Protein AF-A0AAW6HR13-F1 (afdb_monomer)

Organism: NCBI:txid644357

Secondary structure (DSSP, 8-state):
--------S-----PPTTGGGSHHHHHHHHHHT--HHHHHHHHHHHHHHHHHH--GGGB-TTT--EEEE-SS-HHHHHHHHTT-TTHHHHHTSTTT-S-EEEGGGEEEETTHHHHH-S-GGGTSS--

pLDDT: mean 84.1, std 18.49, range [34.44, 98.44]

Foldseek 3Di:
DDPDDDPVVPDDFDDDPCLLVPPLLVQLCVVLVHRSVLLSVLVVLVLSVCLVPWDPVQADPVFRKGKDADPDPQQQVSCVSSVHPCSSVSCCDPVNNQWHADPRRMIMGGNSCVVGNPRCVVVVPPD

Radius of gyration: 15.8 Å; Cα contacts (8 Å, |Δi|>4): 155; chains: 1; bounding box: 33×43×49 Å

Nearest PDB structures (foldseek):
  4oo3-assembly1_A  TM=1.976E-01  e=9.646E+00  Parabacteroides merdae ATCC 43184

Sequence (127 aa):
MHIGSYLMAGDWIKWSKGLADKREVVLAASRLQRDRYEIAGRIMKIWEWCDDNISESSIDPETGDASVVLGSDPLPFLSALCGLPGLAEVLASPEICWISARSGGRLTFPNLGRHNGTTAKRRTRRQ

Mean predicted aligned error: 7.44 Å

Solvent-accessible surface area (backbone atoms only — not comparable to full-atom values): 7446 Å² total; per-residue (Å²): 134,85,87,77,72,85,77,80,78,68,89,79,75,79,81,60,89,61,50,42,71,33,67,54,35,43,52,43,12,64,75,70,74,48,57,30,62,59,47,38,55,36,51,48,50,53,47,53,51,42,57,75,73,52,51,77,92,31,39,41,90,88,71,39,29,30,52,48,76,38,66,89,53,44,45,65,50,50,6,56,76,48,75,37,83,60,49,38,54,51,34,37,31,90,90,50,49,54,31,44,79,49,85,88,12,31,35,32,28,60,39,35,46,82,71,55,42,78,48,67,76,68,68,71,78,74,123

Structure (mmCIF, N/CA/C/O backbone):
data_AF-A0AAW6HR13-F1
#
_entry.id   AF-A0AAW6HR13-F1
#
loop_
_atom_site.group_PDB
_atom_site.id
_atom_site.type_symbol
_atom_site.label_atom_id
_atom_site.label_alt_id
_atom_site.label_comp_id
_atom_site.label_asym_id
_atom_site.label_entity_id
_atom_site.label_seq_id
_atom_site.pdbx_PDB_ins_code
_atom_site.Cartn_x
_atom_site.Cartn_y
_atom_site.Cartn_z
_atom_site.occupancy
_atom_site.B_iso_or_equiv
_atom_site.auth_seq_id
_atom_site.auth_comp_id
_atom_site.auth_asym_id
_atom_site.auth_atom_id
_atom_site.pdbx_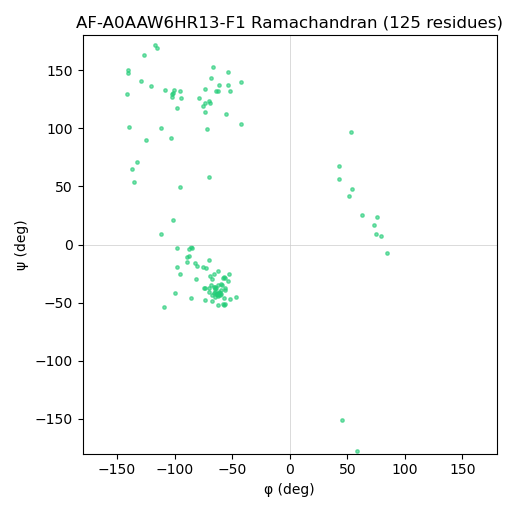PDB_model_num
ATOM 1 N N . MET A 1 1 ? 4.586 -27.338 -36.434 1.00 36.53 1 MET A N 1
ATOM 2 C CA . MET A 1 1 ? 3.886 -26.146 -35.912 1.00 36.53 1 MET A CA 1
ATOM 3 C C . MET A 1 1 ? 3.750 -26.346 -34.410 1.00 36.53 1 MET A C 1
ATOM 5 O O . MET A 1 1 ? 3.032 -27.246 -33.999 1.00 36.53 1 MET A O 1
ATOM 9 N N . HIS A 1 2 ? 4.592 -25.687 -33.611 1.00 37.69 2 HIS A N 1
ATOM 10 C CA . HIS A 1 2 ? 4.670 -25.931 -32.168 1.00 37.69 2 HIS A CA 1
ATOM 11 C C . HIS A 1 2 ? 3.458 -25.332 -31.453 1.00 37.69 2 HIS A C 1
ATOM 13 O O . HIS A 1 2 ? 3.212 -24.132 -31.526 1.00 37.69 2 HIS A O 1
ATOM 19 N N . ILE A 1 3 ? 2.730 -26.200 -30.755 1.00 48.88 3 ILE A N 1
ATOM 20 C CA . ILE A 1 3 ? 1.749 -25.855 -29.732 1.00 48.88 3 ILE A CA 1
ATOM 21 C C . ILE A 1 3 ? 2.566 -25.359 -28.531 1.00 48.88 3 ILE A C 1
ATOM 23 O O . ILE A 1 3 ? 3.174 -26.155 -27.821 1.00 48.88 3 ILE A O 1
ATOM 27 N N . GLY A 1 4 ? 2.670 -24.040 -28.373 1.00 43.31 4 GLY A N 1
ATOM 28 C CA . GLY A 1 4 ? 3.470 -23.395 -27.334 1.00 43.31 4 GLY A CA 1
ATOM 29 C C . GLY A 1 4 ? 2.607 -22.868 -26.196 1.00 43.31 4 GLY A C 1
ATOM 30 O O . GLY A 1 4 ? 2.158 -21.731 -26.249 1.00 43.31 4 GLY A O 1
ATOM 31 N N . SER A 1 5 ? 2.429 -23.715 -25.178 1.00 44.84 5 SER A N 1
ATOM 32 C CA . SER A 1 5 ? 2.197 -23.370 -23.766 1.00 44.84 5 SER A CA 1
ATOM 33 C C . SER A 1 5 ? 1.054 -22.398 -23.444 1.00 44.84 5 SER A C 1
ATOM 35 O O . SER A 1 5 ? 1.221 -21.183 -23.375 1.00 44.84 5 SER A O 1
ATOM 37 N N . TYR A 1 6 ? -0.087 -22.987 -23.090 1.00 42.66 6 TYR A N 1
ATOM 38 C CA . TYR A 1 6 ? -1.035 -22.439 -22.127 1.00 42.66 6 TYR A CA 1
ATOM 39 C C . TYR A 1 6 ? -0.287 -21.847 -20.910 1.00 42.66 6 TYR A C 1
ATOM 41 O O . TYR A 1 6 ? 0.137 -22.594 -20.029 1.00 42.66 6 TYR A O 1
ATOM 49 N N . LEU A 1 7 ? -0.167 -20.518 -20.807 1.00 49.75 7 LEU A N 1
ATOM 50 C CA . LEU A 1 7 ? 0.087 -19.823 -19.533 1.00 49.75 7 LEU A CA 1
ATOM 51 C C . LEU A 1 7 ? -1.181 -19.927 -18.659 1.00 49.75 7 LEU A C 1
ATOM 53 O O . LEU A 1 7 ? -1.807 -18.942 -18.296 1.00 49.75 7 LEU A O 1
ATOM 57 N N . MET A 1 8 ? -1.618 -21.155 -18.373 1.00 52.91 8 MET A N 1
ATOM 58 C CA . MET A 1 8 ? -2.786 -21.475 -17.543 1.00 52.91 8 MET A CA 1
ATOM 59 C C . MET A 1 8 ? -2.352 -21.748 -16.102 1.00 52.91 8 MET A C 1
ATOM 61 O O . MET A 1 8 ? -2.717 -22.749 -15.494 1.00 52.91 8 MET A O 1
ATOM 65 N N . ALA A 1 9 ? -1.549 -20.832 -15.569 1.00 48.50 9 ALA A N 1
ATOM 66 C CA . ALA A 1 9 ? -1.331 -20.634 -14.139 1.00 48.50 9 ALA A CA 1
ATOM 67 C C . ALA A 1 9 ? -1.386 -19.117 -13.878 1.00 48.50 9 ALA A C 1
ATOM 69 O O . ALA A 1 9 ? -0.414 -18.516 -13.426 1.00 48.50 9 ALA A O 1
ATOM 70 N N . GLY A 1 10 ? -2.486 -18.498 -14.327 1.00 48.75 10 GLY A N 1
ATOM 71 C CA . GLY A 1 10 ? -2.655 -17.048 -14.444 1.00 48.75 10 GLY A CA 1
ATOM 72 C C . GLY A 1 10 ? -2.623 -16.322 -13.099 1.00 48.75 10 GLY A C 1
ATOM 73 O O . GLY A 1 10 ? -3.274 -16.748 -12.149 1.00 48.75 10 GLY A O 1
ATOM 74 N N . ASP A 1 11 ? -1.830 -15.252 -13.055 1.00 67.56 11 ASP A N 1
ATOM 75 C CA . ASP A 1 11 ? -1.860 -14.114 -12.128 1.00 67.56 11 ASP A CA 1
ATOM 76 C C . ASP A 1 11 ? -2.078 -14.454 -10.647 1.00 67.56 11 ASP A C 1
ATOM 78 O O . ASP A 1 11 ? -3.093 -14.126 -10.032 1.00 67.56 11 ASP A O 1
ATOM 82 N N . TRP A 1 12 ? -1.088 -15.109 -10.036 1.00 70.88 12 TRP A N 1
ATOM 83 C CA . TRP A 1 12 ? -1.069 -15.304 -8.589 1.00 70.88 12 TRP A CA 1
ATOM 84 C C . TRP A 1 12 ? -0.245 -14.213 -7.905 1.00 70.88 12 TRP A C 1
ATOM 86 O O . TRP A 1 12 ? 0.944 -14.027 -8.169 1.00 70.88 12 TRP A O 1
ATOM 96 N N . ILE A 1 13 ? -0.864 -13.551 -6.932 1.00 75.69 13 ILE A N 1
ATOM 97 C CA . ILE A 1 13 ? -0.185 -12.654 -6.004 1.00 75.69 13 ILE A CA 1
ATOM 98 C C . ILE A 1 13 ? -0.117 -13.301 -4.621 1.00 75.69 13 ILE A C 1
ATOM 100 O O . ILE A 1 13 ? -1.092 -13.861 -4.115 1.00 75.69 13 ILE A O 1
ATOM 104 N N . LYS A 1 14 ? 1.060 -13.276 -3.984 1.00 75.38 14 LYS A N 1
ATOM 105 C CA . LYS A 1 14 ? 1.226 -13.892 -2.661 1.00 75.38 14 LYS A CA 1
ATOM 106 C C . LYS A 1 14 ? 0.557 -13.030 -1.592 1.00 75.38 14 LYS A C 1
ATOM 108 O O . LYS A 1 14 ? 1.066 -11.969 -1.241 1.00 75.38 14 LYS A O 1
ATOM 113 N N . TRP A 1 15 ? -0.495 -13.552 -0.968 1.00 82.31 15 TRP A N 1
ATOM 114 C CA . TRP A 1 15 ? -0.989 -13.003 0.292 1.00 82.31 15 TRP A CA 1
ATOM 115 C C . TRP A 1 15 ? -0.004 -13.301 1.431 1.00 82.31 15 TRP A C 1
ATOM 117 O O . TRP A 1 15 ? 0.321 -14.457 1.716 1.00 82.31 15 TRP A O 1
ATOM 127 N N . SER A 1 16 ? 0.465 -12.262 2.120 1.00 81.50 16 SER A N 1
ATOM 128 C CA . SER A 1 16 ? 1.319 -12.432 3.299 1.00 81.50 16 SER A CA 1
ATOM 129 C C . SER A 1 16 ? 0.488 -12.802 4.528 1.00 81.50 16 SER A C 1
ATOM 131 O O . SER A 1 16 ? -0.438 -12.079 4.901 1.00 81.50 16 SER A O 1
ATOM 133 N N . LYS A 1 17 ? 0.840 -13.904 5.207 1.00 82.88 17 LYS A N 1
ATOM 134 C CA . LYS A 1 17 ? 0.211 -14.294 6.481 1.00 82.88 17 LYS A CA 1
ATOM 135 C C . LYS A 1 17 ? 0.247 -13.120 7.468 1.00 82.88 17 LYS A C 1
ATOM 137 O O . LYS A 1 17 ? 1.289 -12.493 7.641 1.00 82.88 17 LYS A O 1
ATOM 142 N N . GLY A 1 18 ? -0.892 -12.840 8.103 1.00 90.50 18 GLY A N 1
ATOM 143 C CA . GLY A 1 18 ? -1.022 -11.757 9.080 1.00 90.50 18 GLY A CA 1
ATOM 144 C C . GLY A 1 18 ? -1.025 -10.349 8.478 1.00 90.50 18 GLY A C 1
ATOM 145 O O . GLY A 1 18 ? -0.809 -9.397 9.218 1.00 90.50 18 GLY A O 1
ATOM 146 N N . LEU A 1 19 ? -1.258 -10.175 7.165 1.00 93.00 19 LEU A N 1
ATOM 147 C CA . LEU A 1 19 ? -1.374 -8.837 6.560 1.00 93.00 19 LEU A CA 1
ATOM 148 C C . LEU A 1 19 ? -2.392 -7.961 7.306 1.00 93.00 19 LEU A C 1
ATOM 150 O O . LEU A 1 19 ? -2.064 -6.834 7.653 1.00 93.00 19 LEU A O 1
ATOM 154 N N . ALA A 1 20 ? -3.576 -8.501 7.607 1.00 96.50 20 ALA A N 1
ATOM 155 C CA . ALA A 1 20 ? -4.622 -7.793 8.348 1.00 96.50 20 ALA A CA 1
ATOM 156 C C . ALA A 1 20 ? -4.208 -7.390 9.776 1.00 96.50 20 ALA A C 1
ATOM 158 O O . ALA A 1 20 ? -4.762 -6.444 10.327 1.00 96.50 20 ALA A O 1
ATOM 159 N N . ASP A 1 21 ? -3.219 -8.076 10.352 1.00 96.44 21 ASP A N 1
ATOM 160 C CA . ASP A 1 21 ? -2.730 -7.845 11.713 1.00 96.44 21 ASP A CA 1
ATOM 161 C C . ASP A 1 21 ? -1.471 -6.961 11.740 1.00 96.44 21 ASP A C 1
ATOM 163 O O . ASP A 1 21 ? -0.969 -6.621 12.814 1.00 96.44 21 ASP A O 1
ATOM 167 N N . LYS A 1 22 ? -0.938 -6.560 10.574 1.00 95.38 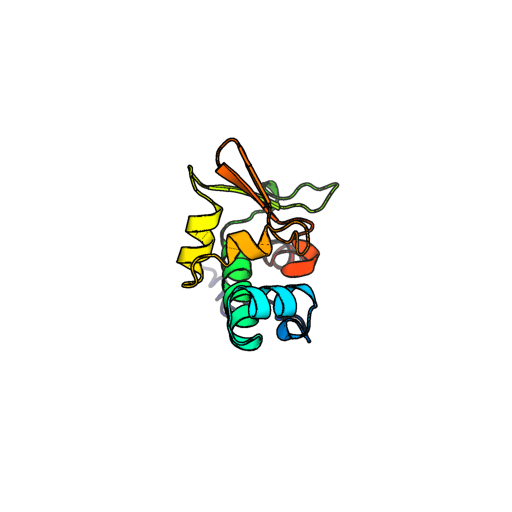22 LYS A N 1
ATOM 168 C CA . LYS A 1 22 ? 0.179 -5.611 10.516 1.00 95.38 22 LYS A CA 1
ATOM 169 C C . LYS A 1 22 ? -0.244 -4.285 11.140 1.00 95.38 22 LYS A C 1
ATOM 171 O O . LYS A 1 22 ? -1.326 -3.773 10.847 1.00 95.38 22 LYS A O 1
ATOM 176 N N . ARG A 1 23 ? 0.652 -3.694 11.938 1.00 96.69 23 ARG A N 1
ATOM 177 C CA . ARG A 1 23 ? 0.448 -2.396 12.603 1.00 96.69 23 ARG A CA 1
ATOM 178 C C . ARG A 1 23 ? -0.106 -1.353 11.633 1.00 96.69 23 ARG A C 1
ATOM 180 O O . ARG A 1 23 ? -1.038 -0.641 11.975 1.00 96.69 23 ARG A O 1
ATOM 187 N N . GLU A 1 24 ? 0.445 -1.274 10.431 1.00 96.81 24 GLU A N 1
ATOM 188 C CA . GLU A 1 24 ? 0.051 -0.304 9.413 1.00 96.81 24 GLU A CA 1
ATOM 189 C C . GLU A 1 24 ? -1.384 -0.517 8.913 1.00 96.81 24 GLU A C 1
ATOM 191 O O . GLU A 1 24 ? -2.120 0.450 8.739 1.00 96.81 24 GLU A O 1
ATOM 196 N N . VAL A 1 25 ? -1.818 -1.772 8.759 1.00 97.31 25 VAL A N 1
ATOM 197 C CA . VAL A 1 25 ? -3.195 -2.105 8.357 1.00 97.31 25 VAL A CA 1
ATOM 198 C C . VAL A 1 25 ? -4.177 -1.793 9.480 1.00 97.31 25 VAL A C 1
ATOM 200 O O . VAL A 1 25 ? -5.232 -1.218 9.225 1.00 97.31 25 VAL A O 1
ATOM 203 N N . VAL A 1 26 ? -3.810 -2.088 10.729 1.00 98.19 26 VAL A N 1
ATOM 204 C CA . VAL A 1 26 ? -4.616 -1.740 11.909 1.00 98.19 26 VAL A CA 1
ATOM 205 C C . VAL A 1 26 ? -4.747 -0.220 12.062 1.00 98.19 26 VAL A C 1
ATOM 207 O O . VAL A 1 26 ? -5.844 0.284 12.302 1.00 98.19 26 VAL A O 1
ATOM 210 N N . LEU A 1 27 ? -3.657 0.530 11.865 1.00 98.31 27 LEU A N 1
ATOM 211 C CA . LEU A 1 27 ? -3.683 1.995 11.871 1.00 98.31 27 LEU A CA 1
ATOM 212 C C . LEU A 1 27 ? -4.563 2.547 10.746 1.00 98.31 27 LEU A C 1
ATOM 214 O O . LEU A 1 27 ? -5.349 3.464 10.983 1.00 98.31 27 LEU A O 1
ATOM 218 N N . ALA A 1 28 ? -4.471 1.980 9.542 1.00 98.38 28 ALA A N 1
ATOM 219 C CA . ALA A 1 28 ? -5.299 2.402 8.421 1.00 98.38 28 ALA A CA 1
ATOM 220 C C . ALA A 1 28 ? -6.790 2.123 8.661 1.00 98.38 28 ALA A C 1
ATOM 222 O O . ALA A 1 28 ? -7.616 3.014 8.470 1.00 98.38 28 AL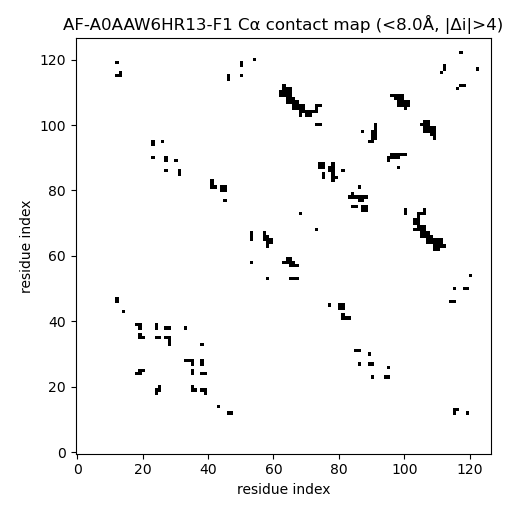A A O 1
ATOM 223 N N . ALA A 1 29 ? -7.122 0.933 9.162 1.00 98.38 29 ALA A N 1
ATOM 224 C CA . ALA A 1 29 ? -8.475 0.550 9.560 1.00 98.38 29 ALA A CA 1
ATOM 225 C C . ALA A 1 29 ? -9.052 1.511 10.607 1.00 98.38 29 ALA A C 1
ATOM 227 O O . ALA A 1 29 ? -10.158 2.027 10.439 1.00 98.38 29 ALA A O 1
ATOM 228 N N . SER A 1 30 ? -8.263 1.840 11.634 1.00 98.25 30 SER A N 1
ATOM 229 C CA . SER A 1 30 ? -8.657 2.801 12.666 1.00 98.25 30 SER A CA 1
ATOM 230 C C . SER A 1 30 ? -8.892 4.204 12.105 1.00 98.25 30 SER A C 1
ATOM 232 O O . SER A 1 30 ? -9.840 4.866 12.516 1.00 98.25 30 SER A O 1
ATOM 234 N N . ARG A 1 31 ? -8.053 4.689 11.187 1.00 98.19 31 ARG A N 1
ATOM 235 C CA . ARG A 1 31 ? -8.188 6.047 10.629 1.00 98.19 31 ARG A CA 1
ATOM 236 C C . ARG A 1 31 ? -9.353 6.175 9.658 1.00 98.19 31 ARG A C 1
ATOM 238 O O . ARG A 1 31 ? -10.026 7.197 9.651 1.00 98.19 31 ARG A O 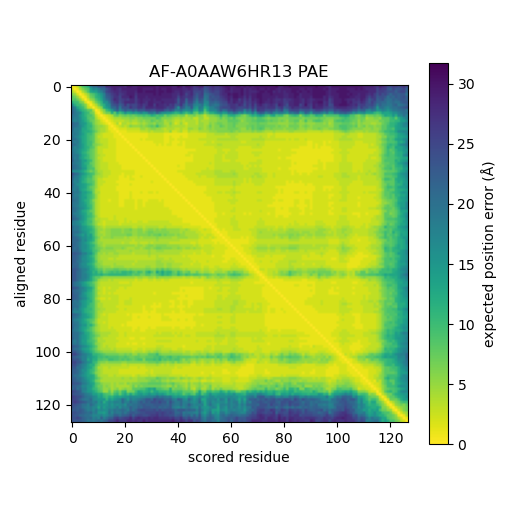1
ATOM 245 N N . LEU A 1 32 ? -9.595 5.135 8.866 1.00 98.25 32 LEU A N 1
ATOM 246 C CA . LEU A 1 32 ? -10.662 5.109 7.866 1.00 98.25 32 LEU A CA 1
ATOM 247 C C . LEU A 1 32 ? -12.003 4.638 8.444 1.00 98.25 32 LEU A C 1
ATOM 249 O O . LEU A 1 32 ? -13.001 4.656 7.728 1.00 98.25 32 LEU A O 1
ATOM 253 N N . GLN A 1 33 ? -12.030 4.235 9.723 1.00 98.19 33 GLN A N 1
ATOM 254 C CA . GLN A 1 33 ? -13.203 3.675 10.403 1.00 98.19 33 GLN A CA 1
ATOM 255 C C . GLN A 1 33 ? -13.777 2.474 9.633 1.00 98.19 33 GLN A C 1
ATOM 257 O O . GLN A 1 33 ? -14.972 2.394 9.353 1.00 98.19 33 GLN A O 1
ATOM 262 N N . ARG A 1 34 ? -12.890 1.549 9.248 1.00 98.44 34 ARG A N 1
ATOM 263 C CA . ARG A 1 34 ? -13.209 0.336 8.480 1.00 98.44 34 ARG A CA 1
ATOM 264 C C . ARG A 1 34 ? -12.683 -0.910 9.165 1.00 98.44 34 ARG A C 1
ATOM 266 O O . ARG A 1 34 ? -11.813 -0.841 10.030 1.00 98.44 34 ARG A O 1
ATOM 273 N N . ASP A 1 35 ? -13.206 -2.057 8.750 1.00 98.31 35 ASP A N 1
ATOM 274 C CA . ASP A 1 35 ? -12.705 -3.342 9.214 1.00 98.31 35 ASP A CA 1
ATOM 275 C C . ASP A 1 35 ? -11.288 -3.623 8.669 1.00 98.31 35 ASP A C 1
ATOM 277 O O . ASP A 1 35 ? -10.951 -3.293 7.530 1.00 98.31 35 ASP A O 1
ATOM 281 N N . ARG A 1 36 ? -10.431 -4.249 9.485 1.00 97.88 36 ARG A N 1
ATOM 282 C CA . ARG A 1 36 ? -9.031 -4.520 9.108 1.00 97.88 36 ARG A CA 1
ATOM 283 C C . ARG A 1 36 ? -8.899 -5.543 7.979 1.00 97.88 36 ARG A C 1
ATOM 285 O O . ARG A 1 36 ? -7.945 -5.462 7.206 1.00 97.88 36 ARG A O 1
ATOM 292 N N . TYR A 1 37 ? -9.837 -6.482 7.859 1.00 97.69 37 TYR A N 1
ATOM 293 C CA . TYR A 1 37 ? -9.854 -7.458 6.771 1.00 97.69 37 TYR A CA 1
ATOM 294 C C . TYR A 1 37 ? -10.307 -6.804 5.463 1.00 97.69 37 TYR A C 1
ATOM 296 O O . TYR A 1 37 ? -9.715 -7.078 4.419 1.00 97.69 37 TYR A O 1
ATOM 304 N N . GLU A 1 38 ? -11.263 -5.868 5.526 1.00 97.88 38 GLU A N 1
ATOM 305 C CA . GLU A 1 38 ? -11.621 -5.006 4.390 1.00 97.88 38 GLU A CA 1
ATOM 306 C C . GLU A 1 38 ? -10.400 -4.213 3.895 1.00 97.88 38 GLU A C 1
ATOM 308 O O . GLU A 1 38 ? -10.071 -4.261 2.707 1.00 97.88 38 GLU A O 1
ATOM 313 N N . ILE A 1 39 ? -9.689 -3.519 4.793 1.00 98.31 39 ILE A N 1
ATOM 314 C CA . ILE A 1 39 ? -8.490 -2.748 4.425 1.00 98.31 39 ILE A CA 1
ATOM 315 C C . ILE A 1 39 ? -7.408 -3.649 3.831 1.00 98.31 39 ILE A C 1
ATOM 317 O O . ILE A 1 39 ? -6.822 -3.298 2.807 1.00 98.31 39 ILE A O 1
ATOM 321 N N . ALA A 1 40 ? -7.157 -4.817 4.425 1.00 96.94 40 ALA A N 1
ATOM 322 C CA . ALA A 1 40 ? -6.181 -5.765 3.898 1.00 96.94 40 ALA A CA 1
ATOM 323 C C . ALA A 1 40 ? -6.532 -6.215 2.468 1.00 96.94 40 ALA A C 1
ATOM 325 O O . ALA A 1 40 ? -5.654 -6.242 1.607 1.00 96.94 40 ALA A O 1
ATOM 326 N N . GLY A 1 41 ? -7.810 -6.503 2.194 1.00 96.19 41 GLY A N 1
ATOM 327 C CA . GLY A 1 41 ? -8.288 -6.837 0.850 1.00 96.19 41 GLY A CA 1
ATOM 328 C C . GLY A 1 41 ? -8.103 -5.690 -0.148 1.00 96.19 41 GLY A C 1
ATOM 329 O O . GLY A 1 41 ? -7.609 -5.899 -1.252 1.00 96.19 41 GLY A O 1
ATOM 330 N N . ARG A 1 42 ? -8.408 -4.452 0.252 1.00 97.50 42 ARG A N 1
ATOM 331 C CA . ARG A 1 42 ? -8.208 -3.266 -0.603 1.00 97.50 42 ARG A CA 1
ATOM 332 C C . ARG A 1 42 ? -6.731 -2.987 -0.882 1.00 97.50 42 ARG A C 1
ATOM 334 O O . ARG A 1 42 ? -6.372 -2.626 -1.994 1.00 97.50 42 ARG A O 1
ATOM 341 N N . ILE A 1 43 ? -5.861 -3.210 0.097 1.00 96.06 43 ILE A N 1
ATOM 342 C CA . ILE A 1 43 ? -4.408 -3.106 -0.075 1.00 96.06 43 ILE A CA 1
ATOM 343 C C . ILE A 1 43 ? -3.890 -4.154 -1.065 1.00 96.06 43 ILE A C 1
ATOM 345 O O . ILE A 1 43 ? -3.020 -3.837 -1.872 1.00 96.06 43 ILE A O 1
ATOM 349 N N . MET A 1 44 ? -4.439 -5.373 -1.072 1.00 94.00 44 MET A N 1
ATOM 350 C CA . MET A 1 44 ? -4.085 -6.341 -2.116 1.00 94.00 44 MET A CA 1
ATOM 351 C C . MET A 1 44 ? -4.412 -5.836 -3.511 1.00 94.00 44 MET A C 1
ATOM 353 O O . MET A 1 44 ? -3.625 -6.085 -4.417 1.00 94.00 44 MET A O 1
ATOM 357 N N . LYS A 1 45 ? -5.490 -5.060 -3.681 1.00 95.19 45 LYS A N 1
ATOM 358 C CA . LYS A 1 45 ? -5.793 -4.458 -4.981 1.00 95.19 45 LYS A CA 1
ATOM 359 C C . LYS A 1 45 ? -4.701 -3.488 -5.449 1.00 95.19 45 LYS A C 1
ATOM 361 O O . LYS A 1 45 ? -4.395 -3.439 -6.639 1.00 95.19 45 LYS A O 1
ATOM 366 N N . ILE A 1 46 ? -4.068 -2.762 -4.524 1.00 94.25 46 ILE A N 1
ATOM 367 C CA . ILE A 1 46 ? -2.892 -1.927 -4.826 1.00 94.25 46 ILE A CA 1
ATOM 368 C C . ILE A 1 46 ? -1.726 -2.803 -5.289 1.00 94.25 46 ILE A C 1
ATOM 370 O O . ILE A 1 46 ? -1.044 -2.455 -6.251 1.00 94.25 46 ILE A O 1
ATOM 374 N N . TRP A 1 47 ? -1.494 -3.941 -4.633 1.00 91.62 47 TRP A N 1
ATOM 375 C CA . TRP A 1 47 ? -0.400 -4.840 -5.004 1.00 91.62 47 TRP A CA 1
ATOM 376 C C . TRP A 1 47 ? -0.628 -5.552 -6.337 1.00 91.62 47 TRP A C 1
ATOM 378 O O . TRP A 1 47 ? 0.324 -5.673 -7.103 1.00 91.62 47 TRP A O 1
ATOM 388 N N . GLU A 1 48 ? -1.865 -5.942 -6.650 1.00 91.19 48 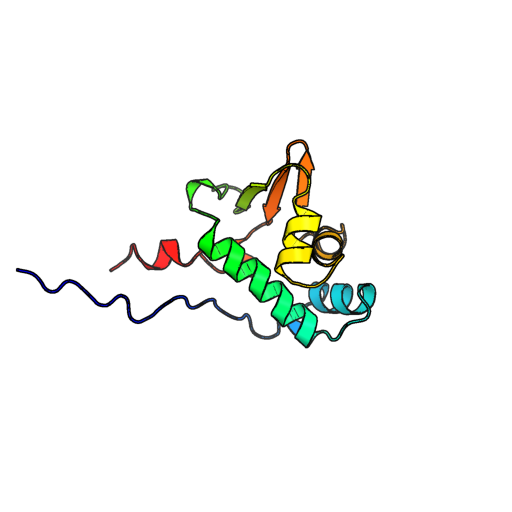GLU A N 1
ATOM 389 C CA . GLU A 1 48 ? -2.254 -6.420 -7.985 1.00 91.19 48 GLU A CA 1
ATOM 390 C C . GLU A 1 48 ? -1.921 -5.365 -9.041 1.00 91.19 48 GLU A C 1
ATOM 392 O O . GLU A 1 48 ? -1.198 -5.632 -9.996 1.00 91.19 48 GLU A O 1
ATOM 397 N N . TRP A 1 49 ? -2.356 -4.122 -8.814 1.00 92.56 49 TRP A N 1
ATOM 398 C CA . TRP A 1 49 ? -2.065 -3.024 -9.729 1.00 92.56 49 TRP A CA 1
ATOM 399 C C . TRP A 1 49 ? -0.559 -2.790 -9.900 1.00 92.56 49 TRP A C 1
ATOM 401 O O . TRP A 1 49 ? -0.093 -2.541 -11.013 1.00 92.56 49 TRP A O 1
ATOM 411 N N . CYS A 1 50 ? 0.214 -2.897 -8.818 1.00 91.12 50 CYS A N 1
ATOM 412 C CA . CYS A 1 50 ? 1.668 -2.819 -8.880 1.00 91.12 50 CYS A CA 1
ATOM 413 C C . CYS A 1 50 ? 2.264 -3.949 -9.727 1.00 91.12 50 CYS A C 1
ATOM 415 O O . CYS A 1 50 ? 3.162 -3.682 -10.516 1.00 91.12 50 CYS A O 1
ATOM 417 N N . ASP A 1 51 ? 1.805 -5.193 -9.580 1.00 86.19 51 ASP A N 1
ATOM 418 C CA . ASP A 1 51 ? 2.333 -6.325 -10.355 1.00 86.19 51 ASP A CA 1
ATOM 419 C C . ASP A 1 51 ? 2.113 -6.130 -11.868 1.00 86.19 51 ASP A C 1
ATOM 421 O O . ASP A 1 51 ? 3.042 -6.307 -12.668 1.00 86.19 51 ASP A O 1
ATOM 425 N N . ASP A 1 52 ? 0.938 -5.619 -12.243 1.00 87.94 52 ASP A N 1
ATOM 426 C CA . ASP A 1 52 ? 0.594 -5.312 -13.632 1.00 87.94 52 ASP A CA 1
ATOM 427 C C . ASP A 1 52 ? 1.439 -4.153 -14.188 1.00 87.94 52 ASP A C 1
ATOM 429 O O . ASP A 1 52 ? 2.054 -4.268 -15.256 1.00 87.94 52 ASP A O 1
ATOM 433 N N . ASN A 1 53 ? 1.534 -3.045 -13.445 1.00 89.50 53 ASN A N 1
ATOM 434 C CA . ASN A 1 53 ? 2.017 -1.760 -13.967 1.00 89.50 53 ASN A CA 1
ATOM 435 C C . ASN A 1 53 ? 3.495 -1.465 -13.674 1.00 89.50 53 ASN A C 1
ATOM 437 O O . ASN A 1 53 ? 4.099 -0.627 -14.345 1.00 89.50 53 ASN A O 1
ATOM 441 N N . ILE A 1 54 ? 4.105 -2.138 -12.697 1.00 88.88 54 ILE A N 1
ATOM 442 C CA . ILE A 1 54 ? 5.512 -1.938 -12.331 1.00 88.88 54 ILE A CA 1
ATOM 443 C C . ILE A 1 54 ? 6.366 -2.983 -13.048 1.00 88.88 54 ILE A C 1
ATOM 445 O O . ILE A 1 54 ? 6.065 -4.179 -13.088 1.00 88.88 54 ILE A O 1
ATOM 449 N N . SER A 1 55 ? 7.450 -2.516 -13.656 1.00 86.19 55 SER A N 1
ATOM 450 C CA . SER A 1 55 ? 8.425 -3.348 -14.364 1.00 86.19 55 SER A CA 1
ATOM 451 C C . SER A 1 55 ? 9.792 -3.262 -13.687 1.00 86.19 55 SER A C 1
ATOM 453 O O . SER A 1 55 ? 9.993 -2.444 -12.793 1.00 86.19 55 SER A O 1
ATOM 455 N N . GLU A 1 56 ? 10.753 -4.090 -14.103 1.00 82.00 56 GLU A N 1
ATOM 456 C CA . GLU A 1 56 ? 12.106 -4.052 -13.525 1.00 82.00 56 GLU A CA 1
ATOM 457 C C . GLU A 1 56 ? 12.778 -2.684 -13.693 1.00 82.00 56 GLU A C 1
ATOM 459 O O . GLU A 1 56 ? 13.458 -2.233 -12.781 1.00 82.00 56 GLU A O 1
ATOM 464 N N . SER A 1 57 ? 12.528 -1.978 -14.800 1.00 87.25 57 SER A N 1
ATOM 465 C CA . SER A 1 57 ? 13.063 -0.627 -15.015 1.00 87.25 57 SER A CA 1
ATOM 466 C C . SER A 1 57 ? 12.433 0.434 -14.109 1.00 87.25 57 SER A C 1
ATOM 468 O O . SER A 1 57 ? 12.928 1.554 -14.040 1.00 87.25 57 SER A O 1
ATOM 470 N N . SER A 1 58 ? 11.324 0.108 -13.445 1.00 90.25 58 SER A N 1
ATOM 471 C CA . SER A 1 58 ? 10.658 0.980 -12.476 1.00 90.25 58 SER A CA 1
ATOM 472 C C . SER A 1 58 ? 11.217 0.816 -11.059 1.00 90.25 58 SER A C 1
ATOM 474 O O . SER A 1 58 ? 10.834 1.590 -10.184 1.00 90.25 58 SER A O 1
ATOM 476 N N . ILE A 1 59 ? 12.064 -0.193 -10.822 1.00 90.19 59 ILE A N 1
ATOM 477 C CA . ILE A 1 59 ? 12.618 -0.529 -9.508 1.00 90.19 59 ILE A CA 1
ATOM 478 C C . ILE A 1 59 ? 14.054 -0.015 -9.420 1.00 90.19 59 ILE A C 1
ATOM 480 O O . ILE A 1 59 ? 14.896 -0.342 -10.256 1.00 90.19 59 ILE A O 1
ATOM 484 N N . ASP A 1 60 ? 14.337 0.755 -8.379 1.00 90.44 60 ASP A N 1
ATOM 485 C CA . ASP A 1 60 ? 15.691 1.149 -8.018 1.00 90.44 60 ASP A CA 1
ATOM 486 C C . ASP A 1 60 ? 16.465 -0.087 -7.505 1.00 90.44 60 ASP A C 1
ATOM 488 O O . ASP A 1 60 ? 16.011 -0.748 -6.564 1.00 90.44 60 ASP A O 1
ATOM 492 N N . PRO A 1 61 ? 17.603 -0.457 -8.120 1.00 86.62 61 PRO A N 1
ATOM 493 C CA . PRO A 1 61 ? 18.339 -1.664 -7.752 1.00 86.62 61 PRO A CA 1
ATOM 494 C C . PRO A 1 61 ? 19.077 -1.555 -6.410 1.00 86.62 61 PRO A C 1
ATOM 496 O O . PRO A 1 61 ? 19.422 -2.592 -5.843 1.00 86.62 61 PRO A O 1
ATOM 499 N N . GLU A 1 62 ? 19.338 -0.344 -5.916 1.00 88.44 62 GLU A N 1
ATOM 500 C CA . GLU A 1 62 ? 20.019 -0.102 -4.643 1.00 88.44 62 GLU A CA 1
ATOM 501 C C . GLU A 1 62 ? 19.021 -0.127 -3.483 1.00 88.44 62 GLU A C 1
ATOM 503 O O . GLU A 1 62 ? 19.255 -0.793 -2.473 1.00 88.44 62 GLU A O 1
ATOM 508 N N . THR A 1 63 ? 17.882 0.550 -3.637 1.00 89.00 63 THR A N 1
ATOM 509 C CA . THR A 1 63 ? 16.894 0.695 -2.553 1.00 89.00 63 THR A CA 1
ATOM 510 C C . THR A 1 63 ? 15.772 -0.342 -2.604 1.00 89.00 63 THR A C 1
ATOM 512 O O . THR A 1 63 ? 15.179 -0.675 -1.575 1.00 89.00 63 THR A O 1
ATOM 515 N N . GLY A 1 64 ? 15.473 -0.886 -3.786 1.00 88.19 64 GLY A N 1
ATOM 516 C CA . GLY A 1 64 ? 14.303 -1.733 -4.025 1.00 88.19 64 GLY A CA 1
ATOM 517 C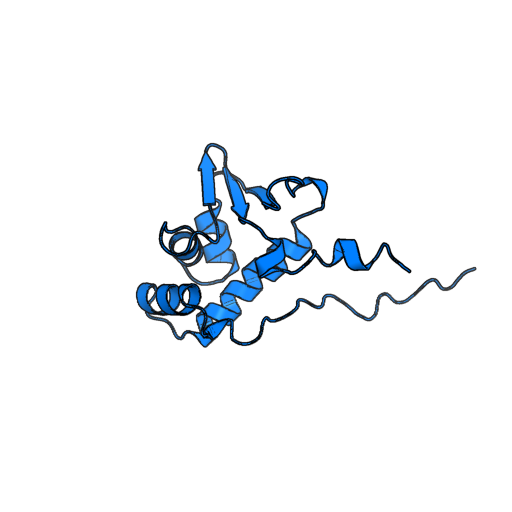 C . GLY A 1 64 ? 12.985 -0.955 -4.104 1.00 88.19 64 GLY A C 1
ATOM 518 O O . GLY A 1 64 ? 11.911 -1.570 -4.116 1.00 88.19 64 GLY A O 1
ATOM 519 N N . ASP A 1 65 ? 13.046 0.375 -4.146 1.00 92.31 65 ASP A N 1
ATOM 520 C CA . ASP A 1 65 ? 11.878 1.235 -4.294 1.00 92.31 65 ASP A CA 1
ATOM 521 C C . ASP A 1 65 ? 11.355 1.169 -5.723 1.00 92.31 65 ASP A C 1
ATOM 523 O O . ASP A 1 65 ? 12.107 1.291 -6.688 1.00 92.31 65 ASP A O 1
ATOM 527 N N . ALA A 1 66 ? 10.042 1.027 -5.872 1.00 92.50 66 ALA A N 1
ATOM 528 C CA . ALA A 1 66 ? 9.412 1.092 -7.179 1.00 92.50 66 ALA A CA 1
ATOM 529 C C . ALA A 1 66 ? 8.778 2.462 -7.396 1.00 92.50 66 ALA A C 1
ATOM 531 O O . ALA A 1 66 ? 8.065 2.949 -6.523 1.00 92.50 66 ALA A O 1
ATOM 532 N N . SER A 1 67 ? 9.003 3.085 -8.551 1.00 93.00 67 SER A N 1
ATOM 533 C CA . SER A 1 67 ? 8.425 4.390 -8.878 1.00 93.00 67 SER A CA 1
ATOM 534 C C . SER A 1 67 ? 7.738 4.404 -10.238 1.00 93.00 67 SER A C 1
ATOM 536 O O . SER A 1 67 ? 8.245 3.869 -11.222 1.00 93.00 67 SER A O 1
ATOM 538 N N . VAL A 1 68 ? 6.600 5.087 -10.301 1.00 92.94 68 VAL A N 1
ATOM 539 C CA . VAL A 1 68 ? 5.771 5.255 -11.499 1.00 92.94 68 VAL A CA 1
ATOM 540 C C . VAL A 1 68 ? 5.226 6.678 -11.543 1.00 92.94 68 VAL A C 1
ATOM 542 O O . VAL A 1 68 ? 5.006 7.295 -10.505 1.00 92.94 68 VAL A O 1
ATOM 545 N N . VAL A 1 69 ? 5.047 7.235 -12.738 1.00 92.19 69 VAL A N 1
ATOM 546 C CA . VAL A 1 69 ? 4.457 8.568 -12.913 1.00 92.19 69 VAL A CA 1
ATOM 547 C C . VAL A 1 69 ? 2.979 8.401 -13.243 1.00 92.19 69 VAL A C 1
ATOM 549 O O . VAL A 1 69 ? 2.633 7.809 -14.261 1.00 92.19 69 VAL A O 1
ATOM 552 N N . LEU A 1 70 ? 2.120 8.919 -12.372 1.00 86.12 70 LEU A N 1
ATOM 553 C CA . LEU A 1 70 ? 0.668 8.884 -12.478 1.00 86.12 70 LEU A CA 1
ATOM 554 C C . LEU A 1 70 ? 0.124 10.312 -12.399 1.00 86.12 70 LEU A C 1
ATOM 556 O O . LEU A 1 70 ? -0.187 10.797 -11.317 1.00 86.12 70 LEU A O 1
ATOM 560 N N . GLY A 1 71 ? 0.007 10.963 -13.561 1.00 86.00 71 GLY A N 1
ATOM 561 C CA . GLY A 1 71 ? -0.755 12.204 -13.750 1.00 86.00 71 GLY A CA 1
ATOM 562 C C . GLY A 1 71 ? -0.541 13.289 -12.687 1.00 86.00 71 GLY A C 1
ATOM 563 O O . GLY A 1 71 ? 0.532 13.417 -12.113 1.00 86.00 71 GLY A O 1
ATOM 564 N N . SER A 1 72 ? -1.558 14.115 -12.449 1.00 85.50 72 SER A N 1
ATOM 565 C CA . SER A 1 72 ? -1.514 15.164 -11.422 1.00 85.50 72 SER A CA 1
ATOM 566 C C . SER A 1 72 ? -1.812 14.641 -10.013 1.00 85.50 72 SER A C 1
ATOM 568 O O . SER A 1 72 ? -1.268 15.172 -9.049 1.00 85.50 72 SER A O 1
ATOM 570 N N . ASP A 1 73 ? -2.624 13.585 -9.891 1.00 90.19 73 ASP A N 1
ATOM 571 C CA . ASP A 1 73 ? -3.254 13.178 -8.627 1.00 90.19 73 ASP A CA 1
ATOM 572 C C . ASP A 1 73 ? -3.102 11.664 -8.349 1.00 90.19 73 ASP A C 1
ATOM 574 O O . ASP A 1 73 ? -4.075 10.904 -8.416 1.00 90.19 73 ASP A O 1
ATOM 578 N N . PRO A 1 74 ? -1.887 11.185 -8.020 1.00 94.06 74 PRO A N 1
ATOM 579 C CA . PRO A 1 74 ? -1.608 9.753 -7.883 1.00 94.06 74 PRO A CA 1
ATOM 580 C C . PRO A 1 74 ? -2.304 9.082 -6.684 1.00 94.06 74 PRO A C 1
ATOM 582 O O . PRO A 1 74 ? -2.708 7.922 -6.784 1.00 94.06 74 PRO A O 1
ATOM 585 N N . LEU A 1 75 ? -2.461 9.780 -5.548 1.00 95.81 75 LEU A N 1
ATOM 586 C CA . LEU A 1 75 ? -3.118 9.215 -4.356 1.00 95.81 75 LEU A CA 1
ATOM 587 C C . LEU A 1 75 ? -4.643 9.111 -4.536 1.00 95.81 75 LEU A C 1
ATOM 589 O O . LEU A 1 75 ? -5.163 8.007 -4.347 1.00 95.81 75 LEU A O 1
ATOM 593 N N . PRO A 1 76 ? -5.354 10.161 -5.003 1.00 95.44 76 PRO A N 1
ATOM 594 C CA . PRO A 1 76 ? -6.776 10.038 -5.319 1.00 95.44 76 PRO A CA 1
ATOM 595 C C . PRO A 1 76 ? -7.069 8.934 -6.338 1.00 95.44 76 PRO A C 1
ATOM 597 O O . PRO A 1 76 ? -8.037 8.190 -6.166 1.00 95.44 76 PRO A O 1
ATOM 600 N N . PHE A 1 77 ? -6.212 8.770 -7.355 1.00 95.50 77 PHE A N 1
ATOM 601 C CA . PHE A 1 77 ? -6.317 7.668 -8.314 1.00 95.50 77 PHE A CA 1
ATOM 602 C C . PHE A 1 77 ? -6.281 6.296 -7.626 1.00 95.50 77 PHE A C 1
ATOM 604 O O . PHE A 1 77 ? -7.179 5.482 -7.841 1.00 95.50 77 PHE A O 1
ATOM 611 N N . LEU A 1 78 ? -5.286 6.032 -6.771 1.00 96.19 78 LEU A N 1
ATOM 612 C CA . LEU A 1 78 ? -5.186 4.746 -6.074 1.00 96.19 78 LEU A CA 1
ATOM 613 C C . LEU A 1 78 ? -6.345 4.505 -5.102 1.00 96.19 78 LEU A C 1
ATOM 615 O O . LEU A 1 78 ? -6.868 3.391 -5.029 1.00 96.19 78 LEU A O 1
ATOM 619 N N . SER A 1 79 ? -6.766 5.534 -4.371 1.00 97.50 79 SER A N 1
ATOM 620 C CA . SER A 1 79 ? -7.922 5.459 -3.475 1.00 97.50 79 SER A CA 1
ATOM 621 C C . SER A 1 79 ? -9.204 5.112 -4.245 1.00 97.50 79 SER A C 1
ATOM 623 O O . SER A 1 79 ? -9.980 4.255 -3.808 1.00 97.50 79 SER A O 1
ATOM 625 N N . ALA A 1 80 ? -9.399 5.702 -5.430 1.00 96.62 80 ALA A N 1
ATOM 626 C CA . ALA A 1 80 ? -10.511 5.384 -6.325 1.00 96.62 80 ALA A CA 1
ATOM 627 C C . ALA A 1 80 ? -10.412 3.962 -6.900 1.00 96.62 80 ALA A C 1
ATOM 629 O O . ALA A 1 80 ? -11.402 3.231 -6.876 1.00 96.62 80 ALA A O 1
ATOM 630 N N . LEU A 1 81 ? -9.221 3.534 -7.335 1.00 96.25 81 LEU A N 1
ATOM 631 C CA . LEU A 1 81 ? -8.959 2.171 -7.815 1.00 96.25 81 LEU A CA 1
ATOM 632 C C . LEU A 1 81 ? -9.326 1.111 -6.765 1.00 96.25 81 LEU A C 1
ATOM 634 O O . LEU A 1 81 ? -9.860 0.055 -7.096 1.00 96.25 81 LEU A O 1
ATOM 638 N N . CYS A 1 82 ? -9.070 1.408 -5.491 1.00 96.94 82 CYS A N 1
ATOM 639 C CA . CYS A 1 82 ? -9.391 0.526 -4.372 1.00 96.94 82 CYS A CA 1
ATOM 640 C C . CYS A 1 82 ? -10.823 0.691 -3.856 1.00 96.94 82 CYS A C 1
ATOM 642 O O . CYS A 1 82 ? -11.196 0.007 -2.901 1.00 96.94 82 CYS A O 1
ATOM 644 N N . GLY A 1 83 ? -11.608 1.614 -4.421 1.00 97.44 83 GLY A N 1
ATOM 645 C CA . GLY A 1 83 ? -12.976 1.923 -4.010 1.00 97.44 83 GLY A CA 1
ATOM 646 C C . GLY A 1 83 ? -13.104 2.456 -2.579 1.00 97.44 83 GLY A C 1
ATOM 647 O O . GLY A 1 83 ? -14.139 2.229 -1.950 1.00 97.44 83 GLY A O 1
ATOM 648 N N . LEU A 1 84 ? -12.054 3.078 -2.030 1.00 98.00 84 LEU A N 1
ATOM 649 C CA . LEU A 1 84 ? -12.054 3.663 -0.687 1.00 98.00 84 LEU A CA 1
ATOM 650 C C . LEU A 1 84 ? -11.303 5.004 -0.696 1.00 98.00 84 LEU A C 1
ATOM 652 O O . LEU A 1 84 ? -10.070 5.011 -0.661 1.00 98.00 84 LEU A O 1
ATOM 656 N N . PRO A 1 85 ? -12.031 6.135 -0.721 1.00 97.19 85 PRO A N 1
ATOM 657 C CA . PRO A 1 85 ? -11.436 7.461 -0.597 1.00 97.19 85 PRO A CA 1
ATOM 658 C C . PRO A 1 85 ? -10.553 7.575 0.653 1.00 97.19 85 PRO A C 1
ATOM 660 O O . PRO A 1 85 ? -10.937 7.111 1.726 1.00 97.19 85 PRO A O 1
ATOM 663 N N . GLY A 1 86 ? -9.380 8.195 0.518 1.00 97.19 86 GLY A N 1
ATOM 664 C CA . GLY A 1 86 ? -8.444 8.400 1.627 1.00 97.19 86 GLY A CA 1
ATOM 665 C C . GLY A 1 86 ? -7.503 7.225 1.919 1.00 97.19 86 GLY A C 1
ATOM 666 O O . GLY A 1 86 ? -6.608 7.371 2.753 1.00 97.19 86 GLY A O 1
ATOM 667 N N . LEU A 1 87 ? -7.675 6.058 1.281 1.00 98.31 87 LEU A N 1
ATOM 668 C CA . LEU A 1 87 ? -6.831 4.892 1.556 1.00 98.31 87 LEU A CA 1
ATOM 669 C C . LEU A 1 87 ? -5.362 5.158 1.216 1.00 98.31 87 LEU A C 1
ATOM 671 O O . LEU A 1 87 ? -4.492 4.941 2.058 1.00 98.31 87 LEU A O 1
ATOM 675 N N . ALA A 1 88 ? -5.076 5.629 0.005 1.00 97.50 88 ALA A N 1
ATOM 676 C CA . ALA A 1 88 ? -3.713 5.888 -0.443 1.00 97.50 88 ALA A CA 1
ATOM 677 C C . ALA A 1 88 ? -3.049 7.005 0.373 1.00 97.50 88 ALA A C 1
ATOM 679 O O . ALA A 1 88 ? -1.870 6.909 0.700 1.00 97.50 88 ALA A O 1
ATOM 680 N N . GLU A 1 89 ? -3.809 8.025 0.763 1.00 97.50 89 GLU A N 1
ATOM 681 C CA . GLU A 1 89 ? -3.361 9.113 1.630 1.00 97.50 89 GLU A CA 1
ATOM 682 C C . GLU A 1 89 ? -2.959 8.600 3.016 1.00 97.50 89 GLU A C 1
ATOM 684 O O . GLU A 1 89 ? -1.912 8.973 3.543 1.00 97.50 89 GLU A O 1
ATOM 689 N N . VAL A 1 90 ? -3.748 7.690 3.593 1.00 98.06 90 VAL A N 1
ATOM 690 C CA . VAL A 1 90 ? -3.417 7.042 4.866 1.00 98.06 90 VAL A CA 1
ATOM 691 C C . VAL A 1 90 ? -2.177 6.160 4.733 1.00 98.06 90 VAL A C 1
ATOM 693 O O . VAL A 1 90 ? -1.309 6.215 5.602 1.00 98.06 90 VAL A O 1
ATOM 696 N N . LEU A 1 91 ? -2.043 5.395 3.646 1.00 97.44 91 LEU A N 1
ATOM 697 C CA . LEU A 1 91 ? -0.843 4.590 3.380 1.00 97.44 91 LEU A CA 1
ATOM 698 C C . LEU A 1 91 ? 0.408 5.443 3.126 1.00 97.44 91 LEU A C 1
ATOM 700 O O . LEU A 1 91 ? 1.524 4.979 3.374 1.00 97.44 91 LEU A O 1
ATOM 704 N N . ALA A 1 92 ? 0.222 6.678 2.658 1.00 97.00 92 ALA A N 1
ATOM 705 C CA . ALA A 1 92 ? 1.285 7.652 2.453 1.00 97.00 92 ALA A CA 1
ATOM 706 C C . ALA A 1 92 ? 1.643 8.462 3.704 1.00 97.00 92 ALA A C 1
ATOM 708 O O . ALA A 1 92 ? 2.575 9.268 3.671 1.00 97.00 92 ALA A O 1
ATOM 709 N N . SER A 1 93 ? 0.933 8.263 4.817 1.00 96.81 93 SER A N 1
ATOM 710 C CA . SER A 1 93 ? 1.226 8.997 6.041 1.00 96.81 93 SER A CA 1
ATOM 711 C C . SER A 1 93 ? 2.598 8.609 6.612 1.00 96.81 93 SER A C 1
ATOM 713 O O . SER A 1 93 ? 3.029 7.462 6.450 1.00 96.81 93 SER A O 1
ATOM 715 N N . PRO A 1 94 ? 3.263 9.508 7.362 1.00 94.75 94 PRO A N 1
ATOM 716 C CA . PRO A 1 94 ? 4.579 9.234 7.945 1.00 94.75 94 PRO A CA 1
ATOM 717 C C . PRO A 1 94 ? 4.634 7.984 8.840 1.00 94.75 94 PRO A C 1
ATOM 719 O O . PRO A 1 94 ? 5.677 7.349 8.953 1.00 94.75 94 PRO A O 1
ATOM 722 N N . GLU A 1 95 ? 3.524 7.607 9.479 1.00 94.44 95 GLU A N 1
ATOM 723 C CA . GLU A 1 95 ? 3.466 6.465 10.401 1.00 94.44 95 GLU A CA 1
ATOM 724 C C . GLU A 1 95 ? 3.336 5.099 9.711 1.00 94.44 95 GLU A C 1
ATOM 726 O O . GLU A 1 95 ? 3.583 4.079 10.371 1.00 94.44 95 GLU A O 1
ATOM 731 N N . ILE A 1 96 ? 2.918 5.080 8.437 1.00 95.25 96 ILE A N 1
ATOM 732 C CA . ILE A 1 96 ? 2.765 3.873 7.609 1.00 95.25 96 ILE A CA 1
ATOM 733 C C . ILE A 1 96 ? 3.847 3.830 6.527 1.00 95.25 96 ILE A C 1
ATOM 735 O O . ILE A 1 96 ? 4.581 2.848 6.455 1.00 95.25 96 ILE A O 1
ATOM 739 N N . CYS A 1 97 ? 3.977 4.896 5.733 1.00 94.25 97 CYS A N 1
ATOM 740 C CA . CYS A 1 97 ? 5.015 5.071 4.715 1.00 94.25 97 CYS A CA 1
ATOM 741 C C . CYS A 1 97 ? 5.137 3.879 3.740 1.00 94.25 97 CYS A C 1
ATOM 743 O O . CYS A 1 97 ? 6.231 3.434 3.398 1.00 94.25 97 CYS A O 1
ATOM 745 N N . TRP A 1 98 ? 4.003 3.322 3.305 1.00 95.31 98 TRP A N 1
ATOM 746 C CA . TRP A 1 98 ? 3.976 2.260 2.283 1.00 95.31 98 TRP A CA 1
ATOM 747 C C . TRP A 1 98 ? 3.882 2.823 0.866 1.00 95.31 98 TRP A C 1
ATOM 749 O O . TRP A 1 98 ? 4.110 2.107 -0.107 1.00 95.31 98 TRP A O 1
ATOM 759 N N . ILE A 1 99 ? 3.532 4.103 0.753 1.00 95.69 99 ILE A N 1
ATOM 760 C CA . ILE A 1 99 ? 3.397 4.842 -0.496 1.00 95.69 99 ILE A CA 1
ATOM 761 C C . ILE A 1 99 ? 3.964 6.249 -0.269 1.00 95.69 99 ILE A C 1
ATOM 763 O O . ILE A 1 99 ? 3.913 6.776 0.837 1.00 95.69 99 ILE A O 1
ATOM 767 N N . SER A 1 100 ? 4.511 6.885 -1.297 1.00 94.75 100 SER A N 1
ATOM 768 C CA . SER A 1 100 ? 4.895 8.296 -1.257 1.00 94.75 100 SER A CA 1
ATOM 769 C C . SER A 1 100 ? 4.571 8.950 -2.591 1.00 94.75 100 SER A C 1
ATOM 771 O O . SER A 1 100 ? 4.943 8.428 -3.639 1.00 94.75 100 SER A O 1
ATOM 773 N N . ALA A 1 101 ? 3.882 10.088 -2.565 1.00 93.00 101 ALA A N 1
ATOM 774 C CA . ALA A 1 101 ? 3.683 10.919 -3.746 1.00 93.00 101 ALA A CA 1
ATOM 775 C C . ALA A 1 101 ? 4.654 12.104 -3.707 1.00 93.00 101 ALA A C 1
ATOM 777 O O . ALA A 1 101 ? 4.762 12.797 -2.694 1.00 93.00 101 ALA A O 1
ATOM 778 N N . ARG A 1 102 ? 5.363 12.337 -4.811 1.00 85.56 102 ARG A N 1
ATOM 779 C CA . ARG A 1 102 ? 6.254 13.488 -5.009 1.00 85.56 102 ARG A CA 1
ATOM 780 C C . ARG A 1 102 ? 5.728 14.386 -6.126 1.00 85.56 102 ARG A C 1
ATOM 782 O O . ARG A 1 102 ? 4.822 14.016 -6.873 1.00 85.56 102 ARG A O 1
ATOM 789 N N . SER A 1 103 ? 6.316 15.575 -6.245 1.00 82.38 103 SER A N 1
ATOM 790 C CA . SER A 1 103 ? 6.003 16.514 -7.323 1.00 82.38 103 SER A CA 1
ATOM 791 C C . SER A 1 103 ? 6.132 15.861 -8.707 1.00 82.38 103 SER A C 1
ATOM 793 O O . SER A 1 103 ? 6.934 14.950 -8.923 1.00 82.38 103 SER A O 1
ATOM 795 N N . GLY A 1 104 ? 5.305 16.324 -9.648 1.00 84.12 104 GLY A N 1
ATOM 796 C CA . GLY A 1 104 ? 5.278 15.797 -11.015 1.00 84.12 104 GLY A CA 1
ATOM 797 C C . GLY A 1 104 ? 4.588 14.437 -11.159 1.00 84.12 104 GLY A C 1
ATOM 798 O O . GLY A 1 104 ? 4.904 13.708 -12.094 1.00 84.12 104 GLY A O 1
ATOM 799 N N . GLY A 1 105 ? 3.690 14.072 -10.235 1.00 88.56 105 GLY A N 1
ATOM 800 C CA . GLY A 1 105 ? 2.873 12.861 -10.362 1.00 88.56 105 GLY A CA 1
ATOM 801 C C . GLY A 1 105 ? 3.580 11.564 -10.000 1.00 88.56 105 GLY A C 1
ATOM 802 O O . GLY A 1 105 ? 3.054 10.481 -10.243 1.00 88.56 105 GLY A O 1
ATOM 803 N N . ARG A 1 106 ? 4.801 11.635 -9.464 1.00 92.19 106 ARG A N 1
ATOM 804 C CA . ARG A 1 106 ? 5.576 10.437 -9.150 1.00 92.19 106 ARG A CA 1
ATOM 805 C C . ARG A 1 106 ? 5.032 9.776 -7.892 1.00 92.19 106 ARG A C 1
ATOM 807 O O . ARG A 1 106 ? 5.078 10.359 -6.813 1.00 92.19 106 ARG A O 1
ATOM 814 N N . LEU A 1 107 ? 4.590 8.539 -8.046 1.00 95.31 107 LEU A N 1
ATOM 815 C CA . LEU A 1 107 ? 4.210 7.644 -6.973 1.00 95.31 107 LEU A CA 1
ATOM 816 C C . LEU A 1 107 ? 5.328 6.632 -6.730 1.00 95.31 107 LEU A C 1
ATOM 818 O O . LEU A 1 107 ? 5.792 5.981 -7.666 1.00 95.31 107 LEU A O 1
ATOM 822 N N . THR A 1 108 ? 5.740 6.492 -5.479 1.00 95.12 108 THR A N 1
ATOM 823 C CA . THR A 1 108 ? 6.791 5.575 -5.047 1.00 95.12 108 THR A CA 1
ATOM 824 C C . THR A 1 108 ? 6.237 4.581 -4.032 1.00 95.12 108 THR A C 1
ATOM 826 O O . THR A 1 108 ? 5.516 4.967 -3.113 1.00 95.12 108 THR A O 1
ATOM 829 N N . PHE A 1 109 ? 6.608 3.314 -4.183 1.00 94.56 109 PHE A N 1
ATOM 830 C CA . PHE A 1 109 ? 6.338 2.216 -3.260 1.00 94.56 109 PHE A CA 1
ATOM 831 C C . PHE A 1 109 ? 7.669 1.777 -2.642 1.00 94.56 109 PHE A C 1
ATOM 833 O O . PHE A 1 109 ? 8.443 1.080 -3.313 1.00 94.56 109 PHE A O 1
ATOM 840 N N . PRO A 1 110 ? 7.971 2.209 -1.405 1.00 92.75 110 PRO A N 1
ATOM 841 C CA . PRO A 1 110 ? 9.234 1.890 -0.763 1.00 92.75 110 PRO A CA 1
ATOM 842 C C . PRO A 1 110 ? 9.399 0.386 -0.565 1.00 92.75 110 PRO A C 1
ATOM 844 O O . PRO A 1 110 ? 8.482 -0.277 -0.076 1.00 92.75 110 PRO A O 1
ATOM 847 N N . ASN A 1 111 ? 10.563 -0.149 -0.934 1.00 85.25 111 ASN A N 1
ATOM 848 C CA . ASN A 1 111 ? 10.895 -1.570 -0.820 1.00 85.25 111 ASN A CA 1
ATOM 849 C C . ASN A 1 111 ? 9.730 -2.483 -1.258 1.00 85.25 111 ASN A C 1
ATOM 851 O O . ASN A 1 111 ? 9.242 -3.325 -0.492 1.00 85.25 111 ASN A O 1
ATOM 855 N N . LEU A 1 112 ? 9.251 -2.301 -2.497 1.00 83.31 112 LEU A N 1
ATOM 856 C CA . LEU A 1 112 ? 8.058 -2.986 -3.017 1.00 83.31 112 LEU A CA 1
ATOM 857 C C . LEU A 1 112 ? 8.154 -4.513 -2.853 1.00 83.31 112 LEU A C 1
ATOM 859 O O . LEU A 1 112 ? 7.148 -5.180 -2.607 1.00 83.31 112 LEU A O 1
ATOM 863 N N . GLY A 1 113 ? 9.369 -5.068 -2.907 1.00 74.50 113 GLY A N 1
ATOM 864 C CA . GLY A 1 113 ? 9.633 -6.489 -2.680 1.00 74.50 113 GLY A CA 1
ATOM 865 C C . GLY A 1 113 ? 9.157 -7.020 -1.319 1.00 74.50 113 GLY A C 1
ATOM 866 O O . GLY A 1 113 ? 8.788 -8.192 -1.220 1.00 74.50 113 GLY A O 1
ATOM 867 N N . ARG A 1 114 ? 9.088 -6.179 -0.278 1.00 77.62 114 ARG A N 1
ATOM 868 C CA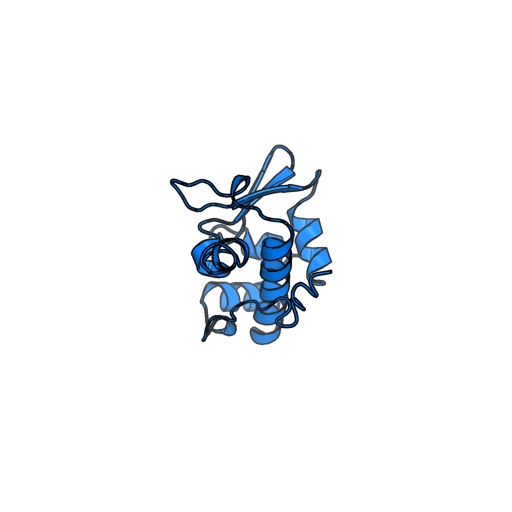 . ARG A 1 114 ? 8.528 -6.533 1.043 1.00 77.62 114 ARG A CA 1
ATOM 869 C C . ARG A 1 114 ? 7.013 -6.747 1.002 1.00 77.62 114 ARG A C 1
ATOM 871 O O . ARG A 1 114 ? 6.471 -7.478 1.834 1.00 77.62 114 ARG A O 1
ATOM 878 N N . HIS A 1 115 ? 6.336 -6.097 0.063 1.00 77.06 115 HIS A N 1
ATOM 879 C CA . HIS A 1 115 ? 4.881 -6.082 -0.049 1.00 77.06 115 HIS A CA 1
ATOM 880 C C . HIS A 1 115 ? 4.384 -7.067 -1.106 1.00 77.06 115 HIS A C 1
ATOM 882 O O . HIS A 1 115 ? 3.439 -7.808 -0.845 1.00 77.06 115 HIS A O 1
ATOM 888 N N . ASN A 1 116 ? 5.072 -7.129 -2.248 1.00 68.19 116 ASN A N 1
ATOM 889 C CA . ASN A 1 116 ? 4.658 -7.896 -3.423 1.00 68.19 116 ASN A CA 1
ATOM 890 C C . ASN A 1 116 ? 5.575 -9.105 -3.731 1.00 68.19 116 ASN A C 1
ATOM 892 O O . ASN A 1 116 ? 5.481 -9.751 -4.776 1.00 68.19 116 ASN A O 1
ATOM 896 N N . GLY A 1 117 ? 6.510 -9.433 -2.827 1.00 59.34 117 GLY A N 1
ATOM 897 C CA . GLY A 1 117 ? 7.601 -10.361 -3.134 1.00 59.34 117 GLY A CA 1
ATOM 898 C C . GLY A 1 117 ? 8.434 -9.862 -4.322 1.00 59.34 117 GLY A C 1
ATOM 899 O O . GLY A 1 117 ? 8.186 -8.801 -4.883 1.00 59.34 117 GLY A O 1
ATOM 900 N N . THR A 1 118 ? 9.443 -10.621 -4.753 1.00 54.31 118 THR A N 1
ATOM 901 C CA . THR A 1 118 ? 10.069 -10.370 -6.063 1.00 54.31 118 THR A CA 1
ATOM 902 C C . THR A 1 118 ? 8.949 -10.408 -7.102 1.00 54.31 118 THR A C 1
ATOM 904 O O . THR A 1 118 ? 8.327 -11.458 -7.232 1.00 54.31 118 THR A O 1
ATOM 907 N N . THR A 1 119 ? 8.624 -9.280 -7.733 1.00 53.34 119 THR A N 1
ATOM 908 C CA . THR A 1 119 ? 7.509 -9.130 -8.685 1.00 53.34 119 THR A CA 1
ATOM 909 C C . THR A 1 119 ? 7.431 -10.333 -9.625 1.00 53.34 119 THR A C 1
ATOM 911 O O . THR A 1 119 ? 8.471 -10.879 -10.023 1.00 53.34 119 THR A O 1
ATOM 914 N N . ALA A 1 120 ? 6.224 -10.809 -9.941 1.00 44.59 120 ALA A N 1
ATOM 915 C CA . ALA A 1 120 ? 6.013 -12.086 -10.633 1.00 44.59 120 ALA A CA 1
ATOM 916 C C . ALA A 1 120 ? 6.834 -12.216 -11.937 1.00 44.59 120 ALA A C 1
ATOM 918 O O . ALA A 1 120 ? 7.276 -13.308 -12.292 1.00 44.59 120 ALA A O 1
ATOM 919 N N . LYS A 1 121 ? 7.185 -11.087 -12.564 1.00 48.50 121 LYS A N 1
ATOM 920 C CA . LYS A 1 121 ? 8.045 -10.970 -13.757 1.00 48.50 121 LYS A CA 1
ATOM 921 C C . LYS A 1 121 ? 9.459 -11.566 -13.592 1.00 48.50 121 LYS A C 1
ATOM 923 O O . LYS A 1 121 ? 9.999 -12.102 -14.559 1.00 48.50 121 LYS A O 1
ATOM 928 N N . ARG A 1 122 ? 10.038 -11.594 -12.381 1.00 45.69 122 ARG A N 1
ATOM 929 C CA . ARG A 1 122 ? 11.313 -12.304 -12.110 1.00 45.69 122 ARG A CA 1
ATOM 930 C C . ARG A 1 122 ? 11.166 -13.825 -12.026 1.00 45.69 122 ARG A C 1
ATOM 932 O O . ARG A 1 122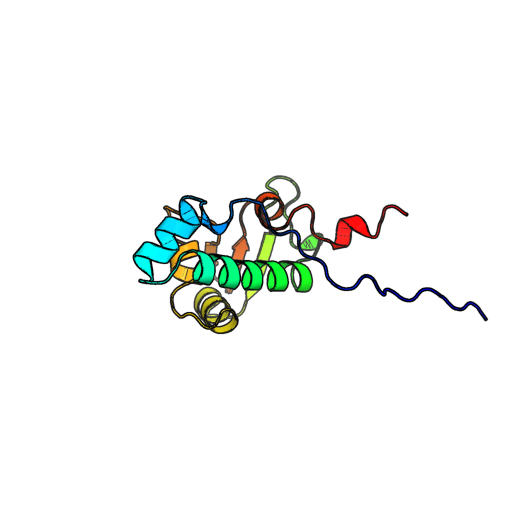 ? 12.158 -14.536 -12.167 1.00 45.69 122 ARG A O 1
ATOM 939 N N . ARG A 1 123 ? 9.953 -14.341 -11.801 1.00 48.94 123 ARG A N 1
ATOM 940 C CA . ARG A 1 123 ? 9.694 -15.786 -11.653 1.00 48.94 123 ARG A CA 1
ATOM 941 C C . ARG A 1 123 ? 9.5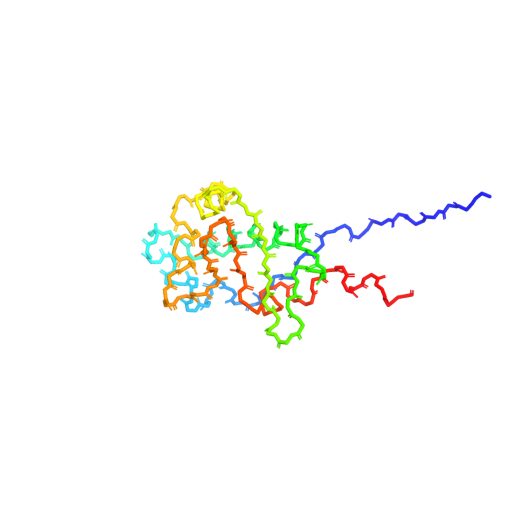66 -16.508 -12.995 1.00 48.94 123 ARG A C 1
ATOM 943 O O . ARG A 1 123 ? 9.748 -17.717 -13.034 1.00 48.94 123 ARG A O 1
ATOM 950 N N . THR A 1 124 ? 9.366 -15.767 -14.084 1.00 34.44 124 THR A N 1
ATOM 951 C CA . THR A 1 124 ? 9.266 -16.311 -15.450 1.00 34.44 124 THR A CA 1
ATOM 952 C C . THR A 1 124 ? 10.621 -16.421 -16.170 1.00 34.44 124 THR A C 1
ATOM 954 O O . THR A 1 124 ? 10.705 -17.067 -17.204 1.00 34.44 124 THR A O 1
ATOM 957 N N . ARG A 1 125 ? 11.719 -15.851 -15.641 1.00 40.97 125 ARG A N 1
ATOM 958 C CA . ARG A 1 125 ? 13.062 -15.904 -16.277 1.00 40.97 125 ARG A CA 1
ATOM 959 C C . ARG A 1 125 ? 14.037 -16.930 -15.674 1.00 40.97 125 ARG A C 1
ATOM 961 O O . ARG A 1 125 ? 15.246 -16.815 -15.858 1.00 40.97 125 ARG A O 1
ATOM 968 N N . ARG A 1 126 ? 13.536 -17.945 -14.967 1.00 38.06 126 ARG A N 1
ATOM 969 C CA . ARG A 1 126 ? 14.323 -19.118 -14.541 1.00 38.06 126 ARG A CA 1
ATOM 970 C C . ARG A 1 126 ? 13.524 -20.408 -14.746 1.00 38.06 126 ARG A C 1
ATOM 972 O O . ARG A 1 126 ? 13.167 -21.056 -13.767 1.00 38.06 126 ARG A O 1
ATOM 979 N N . GLN A 1 127 ? 13.231 -20.745 -15.999 1.00 35.84 127 GLN A N 1
ATOM 980 C CA . GLN A 1 127 ? 12.955 -22.111 -16.455 1.00 35.84 127 GLN A CA 1
ATOM 981 C C . GLN A 1 127 ? 13.579 -22.294 -17.833 1.00 35.84 127 GLN A C 1
ATOM 983 O O . GLN A 1 127 ? 13.532 -21.314 -18.611 1.00 35.84 127 GLN A O 1
#